Protein AF-A0A832R7T0-F1 (afdb_monomer_lite)

Sequence (85 aa):
MAEQTAAPAGATWLPSLVTASPQEGFELAVTLARKGVSTTQPDKSILMSLRDTYARDPDSLTAASHVVAVHFQTIAAANNYWRPD

Radius of gyration: 15.23 Å; chains: 1; bounding box: 37×30×38 Å

Foldseek 3Di:
DDDPPDDDPPDDPDPDLADQDLVRNLVVLLVVLVVVVCVVPVDPVVVVVCCVVLVPDPVSVVVSVVSSVVSSVVSCVRHVVNDDD

pLDDT: mean 89.67, std 16.62, range [34.44, 98.81]

Secondary structure (DSSP, 8-state):
-----PPPTT--S---S--SSHHHHHHHHHHHHHHHHHHH---HHHHHHHHHHHTT-HHHHHHHHHHHHHHHHHHHHHTGGG---

Structure (mmCIF, N/CA/C/O backbone):
data_AF-A0A832R7T0-F1
#
_entry.id   AF-A0A832R7T0-F1
#
loop_
_atom_site.group_PDB
_atom_site.id
_atom_site.type_symbol
_atom_site.label_atom_id
_atom_site.label_alt_id
_atom_site.label_comp_id
_atom_site.label_asym_id
_atom_site.label_entity_id
_atom_site.label_seq_id
_atom_site.pdbx_PDB_ins_code
_atom_site.Cartn_x
_atom_site.Cartn_y
_atom_site.Cartn_z
_atom_site.occupancy
_atom_site.B_iso_or_equiv
_atom_site.auth_seq_id
_atom_site.auth_comp_id
_atom_site.auth_asym_id
_atom_site.auth_atom_id
_atom_site.pdbx_PDB_model_num
ATOM 1 N N . MET A 1 1 ? 11.611 23.804 -4.028 1.00 41.66 1 MET A N 1
ATOM 2 C CA . MET A 1 1 ? 12.166 22.481 -3.672 1.00 41.66 1 MET A CA 1
ATOM 3 C C . MET A 1 1 ? 11.587 22.136 -2.314 1.00 41.66 1 MET A C 1
ATOM 5 O O . MET A 1 1 ? 11.883 22.848 -1.369 1.00 41.66 1 MET A O 1
ATOM 9 N N . ALA A 1 2 ? 10.646 21.192 -2.242 1.00 39.19 2 ALA A N 1
ATOM 10 C CA . ALA A 1 2 ? 10.019 20.820 -0.976 1.00 39.19 2 ALA A CA 1
ATOM 11 C C . ALA A 1 2 ? 10.965 19.886 -0.214 1.00 39.19 2 ALA A C 1
ATOM 13 O O . ALA A 1 2 ? 11.357 18.838 -0.731 1.00 39.19 2 ALA A O 1
ATOM 14 N N . GLU A 1 3 ? 11.358 20.317 0.978 1.00 34.44 3 GLU A N 1
ATOM 15 C CA . GLU A 1 3 ? 12.215 19.592 1.904 1.00 34.44 3 GLU 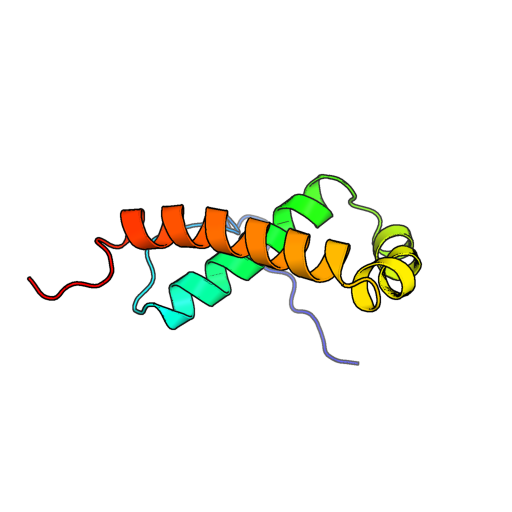A CA 1
ATOM 16 C C . GLU A 1 3 ? 11.492 18.314 2.352 1.00 34.44 3 GLU A C 1
ATOM 18 O O . GLU A 1 3 ? 10.488 18.355 3.060 1.00 34.44 3 GLU A O 1
ATOM 23 N N . GLN A 1 4 ? 11.948 17.158 1.867 1.00 41.62 4 GLN A N 1
ATOM 24 C CA . GLN A 1 4 ? 11.542 15.872 2.424 1.00 41.62 4 GLN A CA 1
ATOM 25 C C . GLN A 1 4 ? 12.264 15.720 3.761 1.00 41.62 4 GLN A C 1
ATOM 27 O O . GLN A 1 4 ? 13.422 15.308 3.789 1.00 41.62 4 GLN A O 1
ATOM 32 N N . THR A 1 5 ? 11.584 16.055 4.857 1.00 40.25 5 THR A N 1
ATOM 33 C CA . THR A 1 5 ? 12.030 15.706 6.208 1.00 40.25 5 THR A CA 1
ATO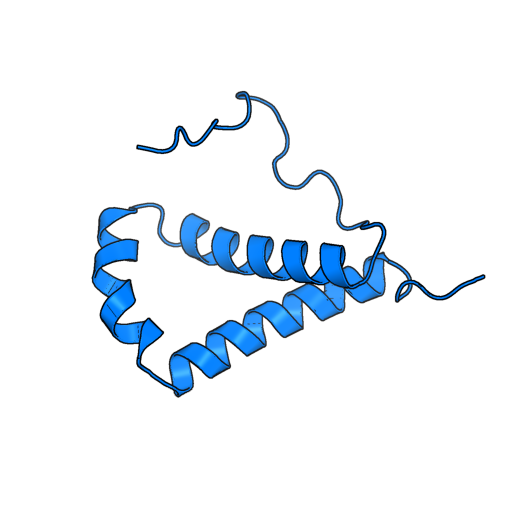M 34 C C . THR A 1 5 ? 12.161 14.189 6.286 1.00 40.25 5 THR A C 1
ATOM 36 O O . THR A 1 5 ? 11.173 13.459 6.378 1.00 40.25 5 THR A O 1
ATOM 39 N N . ALA A 1 6 ? 13.394 13.696 6.187 1.00 50.03 6 ALA A N 1
ATOM 40 C CA . ALA A 1 6 ? 13.709 12.317 6.504 1.00 50.03 6 ALA A CA 1
ATOM 41 C C . ALA A 1 6 ? 13.400 12.095 7.991 1.00 50.03 6 ALA A C 1
ATOM 43 O O . ALA A 1 6 ? 13.824 12.881 8.839 1.00 50.03 6 ALA A O 1
ATOM 44 N N . ALA A 1 7 ? 12.636 11.046 8.300 1.00 51.28 7 ALA A N 1
ATOM 45 C CA . ALA A 1 7 ? 12.375 10.643 9.677 1.00 51.28 7 ALA A CA 1
ATOM 46 C C . ALA A 1 7 ? 13.707 10.432 10.435 1.00 51.28 7 ALA A C 1
ATOM 48 O O . ALA A 1 7 ? 14.674 9.959 9.826 1.00 51.28 7 ALA A O 1
ATOM 49 N N . PRO A 1 8 ? 13.783 10.774 11.735 1.00 48.19 8 PRO A N 1
ATOM 50 C CA . PRO A 1 8 ? 15.015 10.673 12.511 1.00 48.19 8 PRO A CA 1
ATOM 51 C C . PRO A 1 8 ? 15.559 9.237 12.517 1.00 48.19 8 PRO A C 1
ATOM 53 O O . PRO A 1 8 ? 14.803 8.268 12.631 1.00 48.19 8 PRO A O 1
ATOM 56 N N . ALA A 1 9 ? 16.883 9.107 12.401 1.00 54.25 9 ALA A N 1
ATOM 57 C CA . ALA A 1 9 ? 17.583 7.828 12.458 1.00 54.25 9 ALA A CA 1
ATOM 58 C C . ALA A 1 9 ? 17.284 7.127 13.796 1.00 54.25 9 ALA A C 1
ATOM 60 O O . ALA A 1 9 ? 17.687 7.604 14.854 1.00 54.25 9 ALA A O 1
ATOM 61 N N . GLY A 1 10 ? 16.537 6.020 13.737 1.00 64.44 10 GLY A N 1
ATOM 62 C CA . GLY A 1 10 ? 16.115 5.231 14.901 1.00 64.44 10 GLY A CA 1
ATOM 63 C C . GLY A 1 10 ? 14.600 5.048 15.045 1.00 64.44 10 GLY A C 1
ATOM 64 O O . GLY A 1 10 ? 14.174 4.172 15.791 1.00 64.44 10 GLY A O 1
ATOM 65 N N . ALA A 1 11 ? 13.774 5.808 14.319 1.00 73.69 11 ALA A N 1
ATOM 66 C CA . ALA A 1 11 ? 12.328 5.594 14.32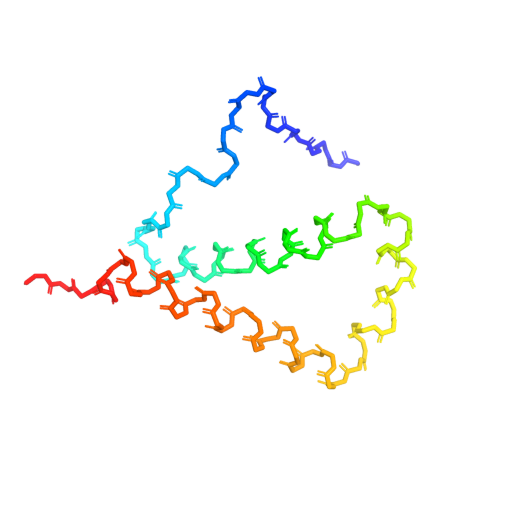2 1.00 73.69 11 ALA A CA 1
ATOM 67 C C . ALA A 1 11 ? 11.936 4.408 13.421 1.00 73.69 11 ALA A C 1
ATOM 69 O O . ALA A 1 11 ? 12.246 4.388 12.226 1.00 73.69 11 ALA A O 1
ATOM 70 N N . THR A 1 12 ? 11.216 3.428 13.976 1.00 89.62 12 THR A N 1
ATOM 71 C CA . THR A 1 12 ? 10.578 2.361 13.192 1.00 89.62 12 THR A CA 1
ATOM 72 C C . THR A 1 12 ? 9.575 2.988 12.227 1.00 89.62 12 THR A C 1
ATOM 74 O O . THR A 1 12 ? 8.586 3.574 12.654 1.00 89.62 12 THR A O 1
ATOM 77 N N . TRP A 1 13 ? 9.822 2.869 10.921 1.00 92.19 13 TRP A N 1
ATOM 78 C CA . TRP A 1 13 ? 8.992 3.524 9.902 1.00 92.19 13 TRP A CA 1
ATOM 79 C C . TRP A 1 13 ? 7.572 2.938 9.798 1.00 92.19 13 TRP A C 1
ATOM 81 O O . TRP A 1 13 ? 6.673 3.625 9.321 1.00 92.19 13 TRP A O 1
ATOM 91 N N . LEU A 1 14 ? 7.378 1.688 10.236 1.00 95.69 14 LEU A N 1
ATOM 92 C CA . LEU A 1 14 ? 6.090 0.992 10.299 1.00 95.69 14 LEU A CA 1
ATOM 93 C C . LEU A 1 14 ? 5.811 0.542 11.745 1.00 95.69 14 LEU A C 1
ATOM 95 O O . LEU A 1 14 ? 6.044 -0.619 12.080 1.00 95.69 14 LEU A O 1
ATOM 99 N N . PRO A 1 15 ? 5.390 1.453 12.636 1.00 95.81 15 PRO A N 1
ATOM 100 C CA . PRO A 1 15 ? 5.220 1.138 14.053 1.00 95.81 15 PRO A CA 1
ATOM 101 C C . PRO A 1 15 ? 3.945 0.334 14.354 1.00 95.81 15 PRO A C 1
ATOM 103 O O . PRO A 1 15 ? 3.878 -0.328 15.384 1.00 95.81 15 PRO A O 1
ATOM 106 N N . SER A 1 16 ? 2.929 0.396 13.487 1.00 96.88 16 SER A N 1
ATOM 107 C CA . SER A 1 16 ? 1.649 -0.297 13.667 1.00 96.88 16 SER A CA 1
ATOM 108 C C . SER A 1 16 ? 0.937 -0.509 12.328 1.00 96.88 16 SER A C 1
ATOM 110 O O . SER A 1 16 ? 1.184 0.223 11.369 1.00 96.88 16 SER A O 1
ATOM 112 N N . LEU A 1 17 ? 0.039 -1.498 12.283 1.00 98.19 17 LEU A N 1
ATOM 113 C CA . LEU A 1 17 ? -0.958 -1.669 11.217 1.00 98.19 17 LEU A CA 1
ATOM 114 C C . LEU A 1 17 ? -2.336 -1.103 11.602 1.00 98.19 17 LEU A C 1
ATOM 116 O O . LEU A 1 17 ? -3.243 -1.081 10.771 1.00 98.19 17 LEU A O 1
ATOM 120 N N . VAL A 1 18 ? -2.505 -0.665 12.852 1.00 98.31 18 VAL A N 1
ATOM 121 C CA . VAL A 1 18 ? -3.745 -0.057 13.348 1.00 98.31 18 VAL A CA 1
ATOM 122 C C . VAL A 1 18 ? -3.834 1.388 12.856 1.00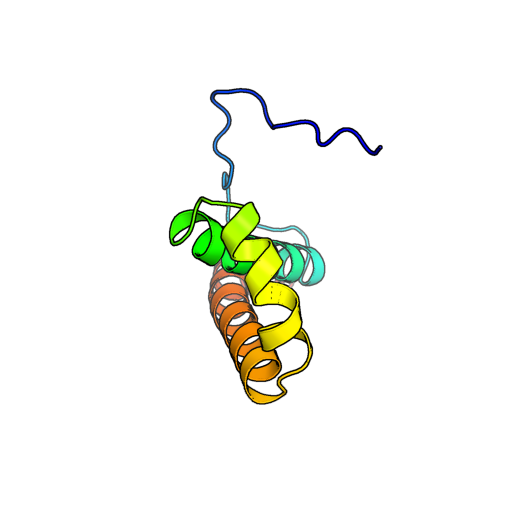 98.31 18 VAL A C 1
ATOM 124 O O . VAL A 1 18 ? -2.868 2.143 12.953 1.00 98.31 18 VAL A O 1
ATOM 127 N N . THR A 1 19 ? -4.995 1.761 12.329 1.00 98.12 19 THR A N 1
ATOM 128 C CA . THR A 1 19 ? -5.315 3.051 11.703 1.00 98.12 19 THR A CA 1
ATOM 129 C C . THR A 1 19 ? -6.713 3.485 12.135 1.00 98.12 19 THR A C 1
ATOM 131 O O . THR A 1 19 ? -7.579 2.635 12.351 1.00 98.12 19 THR A O 1
ATOM 134 N N . ALA A 1 20 ? -6.965 4.789 12.263 1.00 97.44 20 ALA A N 1
ATOM 135 C CA . ALA A 1 20 ? -8.219 5.276 12.842 1.00 97.44 20 ALA A CA 1
ATOM 136 C C . ALA A 1 20 ? -9.413 5.155 11.884 1.00 97.44 20 ALA A C 1
ATOM 138 O O . ALA A 1 20 ? -10.560 5.127 12.327 1.00 97.44 20 ALA A O 1
ATOM 139 N N . SER A 1 21 ? -9.165 5.077 10.574 1.00 98.06 21 SER A N 1
ATOM 140 C CA . SER A 1 21 ? -10.217 5.019 9.561 1.00 98.06 21 SER A CA 1
ATOM 141 C C . SER A 1 21 ? -9.839 4.145 8.359 1.00 98.06 21 SER A C 1
ATOM 143 O O . SER A 1 21 ? -8.650 3.936 8.095 1.00 98.06 21 SER A O 1
ATOM 145 N N . PRO A 1 22 ? -10.827 3.689 7.561 1.00 98.38 22 PRO A N 1
ATOM 146 C CA . PRO A 1 22 ? -10.558 2.980 6.312 1.00 98.38 22 PRO A CA 1
ATOM 147 C C . PRO A 1 22 ? -9.681 3.771 5.335 1.00 98.38 22 PRO A C 1
ATOM 149 O O . PRO A 1 22 ? -8.872 3.182 4.622 1.00 98.38 22 PRO A O 1
ATOM 152 N N . GLN A 1 23 ? -9.816 5.102 5.307 1.00 98.56 23 GLN A N 1
ATOM 153 C CA . GLN A 1 23 ? -8.998 5.962 4.453 1.00 98.56 23 GLN A CA 1
ATOM 154 C C . GLN A 1 23 ? -7.523 5.914 4.870 1.00 98.56 23 GLN A C 1
ATOM 156 O O . GLN A 1 23 ? -6.665 5.653 4.029 1.00 98.56 23 GLN A O 1
AT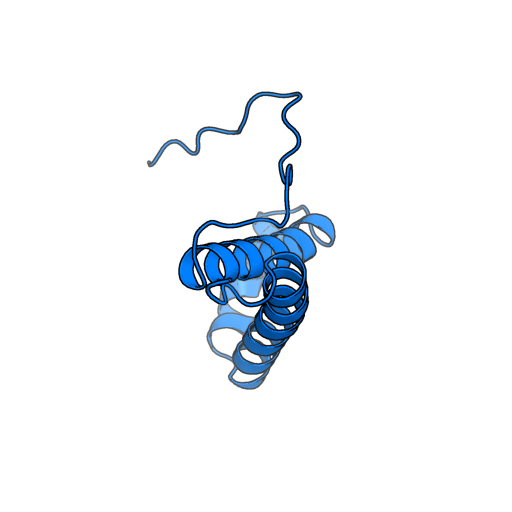OM 161 N N . GLU A 1 24 ? -7.231 6.090 6.161 1.00 98.50 24 GLU A N 1
ATOM 162 C CA . GLU A 1 24 ? -5.866 5.965 6.689 1.00 98.50 24 GLU A CA 1
ATOM 163 C C . GLU A 1 24 ? -5.298 4.561 6.443 1.00 98.50 24 GLU A C 1
ATOM 165 O O . GLU A 1 24 ? -4.132 4.409 6.073 1.00 98.50 24 GLU A O 1
ATOM 170 N N . GLY A 1 25 ? -6.133 3.526 6.574 1.00 98.62 25 GLY A N 1
ATOM 171 C CA . GLY A 1 25 ? -5.762 2.155 6.236 1.00 98.62 25 GLY A CA 1
ATOM 172 C C . GLY A 1 25 ? -5.368 1.989 4.766 1.00 98.62 25 GLY A C 1
ATOM 173 O O . GLY A 1 25 ? -4.391 1.304 4.454 1.00 98.62 25 GLY A O 1
ATOM 174 N N . PHE A 1 26 ? -6.087 2.636 3.849 1.00 98.62 26 PHE A N 1
ATOM 175 C CA . PHE A 1 26 ? -5.763 2.612 2.423 1.00 98.62 26 PHE A CA 1
ATOM 176 C C . PHE A 1 26 ? -4.473 3.386 2.115 1.00 98.62 26 PHE A C 1
ATOM 178 O O . PHE A 1 26 ? -3.619 2.904 1.370 1.00 98.62 26 PHE A O 1
ATOM 185 N N . GLU A 1 27 ? -4.278 4.552 2.728 1.00 98.62 27 GLU A N 1
ATOM 186 C CA . GLU A 1 27 ? -3.043 5.338 2.604 1.00 98.62 27 GLU A CA 1
ATOM 187 C C . GLU A 1 27 ? -1.820 4.565 3.131 1.00 98.62 27 GLU A C 1
ATOM 189 O O . GLU A 1 27 ? -0.747 4.568 2.507 1.00 98.62 27 GLU A O 1
ATOM 194 N N . LEU A 1 28 ? -1.988 3.816 4.227 1.00 98.56 28 LEU A N 1
ATOM 195 C CA . LEU A 1 28 ? -0.973 2.896 4.735 1.00 98.56 28 LEU A CA 1
ATOM 196 C C . LEU A 1 28 ? -0.699 1.759 3.739 1.00 98.56 28 LEU A C 1
ATOM 198 O O . LEU A 1 28 ? 0.465 1.471 3.460 1.00 98.56 28 LEU A O 1
ATOM 202 N N . ALA A 1 29 ? -1.733 1.162 3.137 1.00 98.69 29 ALA A N 1
ATOM 203 C CA . ALA A 1 29 ? -1.582 0.108 2.128 1.00 98.69 29 ALA A CA 1
ATOM 204 C C . ALA A 1 29 ? -0.772 0.577 0.907 1.00 98.69 29 ALA A C 1
ATOM 206 O O . ALA A 1 29 ? 0.143 -0.114 0.452 1.00 98.69 29 ALA A O 1
ATOM 207 N N . VAL A 1 30 ? -1.052 1.787 0.413 1.00 98.38 30 VAL A N 1
ATOM 208 C CA . VAL A 1 30 ? -0.282 2.426 -0.667 1.00 98.38 30 VAL A CA 1
ATOM 209 C C . VAL A 1 30 ? 1.171 2.647 -0.247 1.00 98.38 30 VAL A C 1
ATOM 211 O O . VAL A 1 30 ? 2.096 2.420 -1.034 1.00 98.38 30 VAL A O 1
ATOM 214 N N . THR A 1 31 ? 1.395 3.068 0.996 1.00 98.06 31 THR A N 1
ATOM 215 C CA . THR A 1 31 ? 2.743 3.267 1.538 1.00 98.06 31 THR A CA 1
ATOM 216 C C . THR A 1 31 ? 3.523 1.954 1.594 1.00 98.06 31 THR A C 1
ATOM 218 O O . THR A 1 31 ? 4.669 1.923 1.143 1.00 98.06 31 THR A O 1
ATOM 221 N N . LEU A 1 32 ? 2.908 0.862 2.063 1.00 98.12 32 LEU A N 1
ATOM 222 C CA . LEU A 1 32 ? 3.514 -0.475 2.082 1.00 98.12 32 LEU A CA 1
ATOM 223 C C . LEU A 1 32 ? 3.896 -0.950 0.675 1.00 98.12 32 LEU A C 1
ATOM 225 O O . LEU A 1 32 ? 5.041 -1.354 0.465 1.00 98.12 32 LEU A O 1
ATOM 229 N N . ALA A 1 33 ? 2.988 -0.811 -0.298 1.00 97.69 33 ALA A N 1
ATOM 230 C CA . ALA A 1 33 ? 3.241 -1.197 -1.687 1.00 97.69 33 ALA A CA 1
ATOM 231 C C . ALA A 1 33 ? 4.469 -0.467 -2.262 1.00 97.69 33 ALA A C 1
ATOM 233 O O . ALA A 1 33 ? 5.391 -1.078 -2.807 1.00 97.69 33 ALA A O 1
ATOM 234 N N . ARG A 1 34 ? 4.530 0.859 -2.075 1.00 95.25 34 ARG A N 1
ATOM 235 C CA . ARG A 1 34 ? 5.659 1.691 -2.525 1.00 95.25 34 ARG A CA 1
ATOM 236 C C . ARG A 1 34 ? 6.957 1.333 -1.808 1.00 95.25 34 ARG A C 1
ATOM 238 O O . ARG A 1 34 ? 8.019 1.342 -2.431 1.00 95.25 34 ARG A O 1
ATOM 245 N N . LYS A 1 35 ? 6.881 1.022 -0.511 1.00 95.56 35 LYS A N 1
ATOM 246 C CA . LYS A 1 35 ? 8.042 0.613 0.280 1.00 95.56 35 LYS A CA 1
ATOM 247 C C . LYS A 1 35 ? 8.611 -0.709 -0.212 1.00 95.56 35 LYS A C 1
ATOM 249 O O . LYS A 1 35 ? 9.817 -0.752 -0.425 1.00 95.56 35 LYS A O 1
ATOM 254 N N . GLY A 1 36 ? 7.776 -1.703 -0.522 1.00 95.56 36 GLY A N 1
ATOM 255 C CA . GLY A 1 36 ? 8.215 -2.973 -1.114 1.00 95.56 36 GLY A CA 1
ATOM 256 C C . GLY A 1 36 ? 9.027 -2.790 -2.403 1.00 95.56 36 GLY A C 1
ATOM 257 O O . GLY A 1 36 ? 10.114 -3.358 -2.539 1.00 95.56 36 GLY A O 1
ATOM 258 N N . VAL A 1 37 ? 8.566 -1.914 -3.304 1.00 95.00 37 VAL A N 1
ATOM 259 C CA . VAL A 1 37 ? 9.311 -1.558 -4.527 1.00 95.00 37 VAL A CA 1
ATOM 260 C C . VAL A 1 37 ? 10.656 -0.911 -4.187 1.00 95.00 37 VAL A C 1
ATOM 262 O O . VAL A 1 37 ? 11.688 -1.363 -4.674 1.00 95.00 37 VAL A O 1
ATOM 265 N N . SER A 1 38 ? 10.671 0.104 -3.314 1.00 93.62 38 SER A N 1
ATOM 266 C CA . SER A 1 38 ? 11.912 0.804 -2.938 1.00 93.62 38 SER A CA 1
ATOM 267 C C . SER A 1 38 ? 12.900 -0.050 -2.134 1.00 93.62 38 SER A C 1
ATOM 269 O O . SER A 1 38 ? 14.095 0.221 -2.145 1.00 93.62 38 SER A O 1
ATOM 271 N N . THR A 1 39 ? 12.416 -1.077 -1.432 1.00 93.75 39 THR A N 1
ATOM 272 C CA . THR A 1 39 ? 13.256 -2.060 -0.738 1.00 93.75 39 THR A CA 1
ATOM 273 C C . THR A 1 39 ? 13.912 -3.010 -1.732 1.00 93.75 39 THR A C 1
ATOM 275 O O . THR A 1 39 ? 15.075 -3.358 -1.563 1.00 93.75 39 THR A O 1
ATOM 278 N N . THR A 1 40 ? 13.184 -3.408 -2.776 1.00 94.88 40 THR A N 1
ATOM 279 C CA . THR A 1 40 ? 13.698 -4.307 -3.819 1.00 94.88 40 THR A CA 1
ATOM 280 C C . THR A 1 40 ? 14.677 -3.589 -4.749 1.00 94.88 40 THR A C 1
ATOM 282 O O . THR A 1 40 ? 15.695 -4.156 -5.135 1.00 94.88 40 THR A O 1
ATOM 285 N N . GLN A 1 41 ? 14.391 -2.330 -5.088 1.00 95.62 41 GLN A N 1
ATOM 286 C CA . GLN A 1 41 ? 15.252 -1.472 -5.897 1.00 95.62 41 GLN A CA 1
ATOM 287 C C . GLN A 1 41 ? 15.508 -0.146 -5.159 1.00 95.62 41 GLN A C 1
ATOM 289 O O . GLN A 1 41 ? 14.658 0.748 -5.205 1.00 95.62 41 GLN A O 1
ATOM 294 N N . PRO A 1 42 ? 16.658 0.003 -4.477 1.00 93.62 42 PRO A N 1
ATOM 295 C CA . PRO A 1 42 ? 16.966 1.200 -3.698 1.00 93.62 42 PRO A CA 1
ATOM 296 C C . PRO A 1 42 ? 17.437 2.392 -4.547 1.00 93.62 42 PRO A C 1
ATOM 298 O O . PRO A 1 42 ? 17.414 3.529 -4.065 1.00 93.62 42 PRO A O 1
ATOM 301 N N . ASP A 1 43 ? 17.864 2.172 -5.796 1.00 95.62 43 ASP A N 1
ATOM 302 C CA . ASP A 1 43 ? 18.332 3.240 -6.676 1.00 95.62 43 ASP A CA 1
ATOM 303 C C . ASP A 1 43 ? 17.154 4.053 -7.229 1.00 95.62 43 ASP A C 1
ATOM 305 O O . ASP A 1 43 ? 16.393 3.627 -8.105 1.00 95.62 43 ASP A O 1
ATOM 309 N N . LYS A 1 44 ? 17.029 5.283 -6.728 1.00 93.44 44 LYS A N 1
ATOM 310 C CA . LYS A 1 44 ? 15.992 6.223 -7.156 1.00 93.44 44 LYS A CA 1
ATOM 311 C C . LYS A 1 44 ? 16.086 6.565 -8.641 1.00 93.44 44 LYS A C 1
ATOM 313 O O . LYS A 1 44 ? 15.044 6.780 -9.250 1.00 93.44 44 LYS A O 1
ATOM 318 N N . SER A 1 45 ? 17.284 6.627 -9.221 1.00 94.81 45 SER A N 1
ATOM 319 C CA . SER A 1 45 ? 17.457 6.969 -10.636 1.00 94.81 45 SER A CA 1
ATOM 320 C C . SER A 1 45 ? 16.848 5.897 -11.541 1.00 94.81 45 SER A C 1
ATOM 322 O O . SER A 1 45 ? 16.104 6.229 -12.464 1.00 94.81 45 SER A O 1
ATOM 324 N N . ILE A 1 46 ? 17.049 4.622 -11.190 1.00 94.62 46 ILE A N 1
ATOM 325 C CA . ILE A 1 46 ? 16.423 3.476 -11.857 1.00 94.62 46 ILE A CA 1
ATOM 326 C C . ILE A 1 46 ? 14.902 3.523 -11.678 1.00 94.62 46 ILE A C 1
ATOM 328 O O . ILE A 1 46 ? 14.155 3.380 -12.641 1.00 94.62 46 ILE A O 1
ATOM 332 N N . LEU A 1 47 ? 14.405 3.782 -10.465 1.00 93.19 47 LEU A N 1
ATOM 333 C CA . LEU A 1 47 ? 12.957 3.889 -10.241 1.00 93.19 47 LEU A CA 1
ATOM 334 C C . LEU A 1 47 ? 12.307 5.014 -11.061 1.00 93.19 47 LEU A C 1
ATOM 336 O O . LEU A 1 47 ? 11.181 4.856 -11.537 1.00 93.19 47 LEU A O 1
ATOM 340 N N . MET A 1 48 ? 12.991 6.153 -11.216 1.00 93.31 48 MET A N 1
ATOM 341 C CA . MET A 1 48 ? 12.480 7.270 -12.012 1.00 93.31 48 MET A CA 1
ATOM 342 C C . MET A 1 48 ? 12.496 6.957 -13.508 1.00 93.31 48 MET A C 1
ATOM 344 O O . MET A 1 48 ? 11.521 7.283 -14.179 1.00 93.31 48 MET A O 1
ATOM 348 N N . SER A 1 49 ? 13.540 6.296 -14.021 1.00 94.06 49 SER A N 1
ATOM 349 C CA . SER A 1 49 ? 13.620 5.943 -15.446 1.00 94.06 49 SER A CA 1
ATOM 350 C C . SER A 1 49 ? 12.553 4.927 -15.866 1.00 94.06 49 SER A C 1
ATOM 352 O O . SER A 1 49 ? 12.055 4.986 -16.987 1.00 94.06 49 SER A O 1
ATOM 354 N N . LEU A 1 50 ? 12.126 4.048 -14.955 1.00 92.75 50 LEU A N 1
ATOM 355 C CA . LEU A 1 50 ? 11.055 3.078 -15.207 1.00 92.75 50 LEU A CA 1
ATOM 356 C C . LEU A 1 50 ? 9.644 3.691 -15.165 1.00 92.75 50 LEU A C 1
ATOM 358 O O . LEU A 1 50 ? 8.700 3.083 -15.674 1.00 92.75 50 LEU A O 1
ATOM 362 N N . ARG A 1 51 ? 9.475 4.887 -14.578 1.00 89.69 51 ARG A N 1
ATOM 363 C CA . ARG A 1 51 ? 8.154 5.485 -14.315 1.00 89.69 51 ARG A CA 1
ATOM 364 C C . ARG A 1 51 ? 7.328 5.716 -15.568 1.00 89.69 51 ARG A C 1
ATOM 366 O O . ARG A 1 51 ? 6.140 5.412 -15.556 1.00 89.69 51 ARG A O 1
ATOM 373 N N . ASP A 1 52 ? 7.940 6.210 -16.635 1.00 90.00 52 ASP A N 1
ATOM 374 C CA . ASP A 1 52 ? 7.219 6.491 -17.881 1.00 90.00 52 ASP A CA 1
ATOM 375 C C . ASP A 1 52 ? 6.675 5.224 -18.548 1.00 90.00 52 ASP A C 1
ATOM 377 O O . ASP A 1 52 ? 5.676 5.297 -19.263 1.00 90.00 52 ASP A O 1
ATOM 381 N N . THR A 1 53 ? 7.292 4.070 -18.273 1.00 90.00 53 THR A N 1
ATOM 382 C CA . THR A 1 53 ? 6.835 2.773 -18.781 1.00 90.00 53 THR A CA 1
ATOM 383 C C . THR A 1 53 ? 5.583 2.329 -18.032 1.00 90.00 53 THR A C 1
ATOM 385 O O . THR A 1 53 ? 4.506 2.251 -18.616 1.00 90.00 53 THR A O 1
ATOM 388 N N . TYR A 1 54 ? 5.684 2.103 -16.718 1.00 88.81 54 TYR A N 1
ATOM 389 C CA . TYR A 1 54 ? 4.572 1.509 -15.968 1.00 88.81 54 TYR A CA 1
ATOM 390 C C . TYR A 1 54 ? 3.411 2.485 -15.718 1.00 88.81 54 TYR A C 1
ATOM 392 O O . TYR A 1 54 ? 2.283 2.053 -15.511 1.00 88.81 54 TYR A O 1
ATOM 400 N N . ALA A 1 55 ? 3.644 3.804 -15.723 1.00 90.88 55 ALA A N 1
ATOM 401 C CA . ALA A 1 55 ? 2.587 4.783 -15.444 1.00 90.88 55 ALA A CA 1
ATOM 402 C C . ALA A 1 55 ? 1.584 4.955 -16.597 1.00 90.88 55 ALA A C 1
ATOM 404 O O . ALA A 1 55 ? 0.539 5.573 -16.401 1.00 90.88 55 ALA A O 1
ATOM 405 N N . ARG A 1 56 ? 1.907 4.453 -17.794 1.00 91.88 56 ARG A N 1
ATOM 406 C CA . ARG A 1 56 ? 1.056 4.532 -18.994 1.00 91.88 56 ARG A CA 1
ATOM 407 C C . ARG A 1 56 ? 0.562 3.169 -19.466 1.00 91.88 56 ARG A C 1
ATOM 409 O O . ARG A 1 56 ? -0.157 3.101 -20.457 1.00 91.88 56 ARG A O 1
ATOM 416 N N . ASP A 1 57 ? 0.951 2.114 -18.766 1.00 96.06 57 ASP A N 1
ATOM 417 C CA . ASP A 1 57 ? 0.632 0.738 -19.104 1.00 96.06 57 ASP A CA 1
ATOM 418 C C . ASP A 1 57 ? -0.566 0.249 -18.259 1.00 96.06 57 ASP A C 1
ATOM 420 O O . ASP A 1 57 ? -0.469 0.214 -17.027 1.00 96.06 57 ASP A O 1
ATOM 424 N N . PRO A 1 58 ? -1.719 -0.088 -18.871 1.00 94.19 58 PRO A N 1
ATOM 425 C CA . PRO A 1 58 ? -2.923 -0.492 -18.138 1.00 94.19 58 PRO A CA 1
ATOM 426 C C . PRO A 1 58 ? -2.732 -1.734 -17.261 1.00 94.19 58 PRO A C 1
ATOM 428 O O . PRO A 1 58 ? -3.281 -1.797 -16.155 1.00 94.19 58 PRO A O 1
ATOM 431 N N . ASP A 1 59 ? -1.933 -2.698 -17.722 1.00 97.12 59 ASP A N 1
ATOM 432 C CA . ASP A 1 59 ? -1.650 -3.928 -16.982 1.00 97.12 59 ASP A CA 1
ATOM 433 C C . ASP A 1 59 ? -0.824 -3.618 -15.732 1.00 97.12 59 ASP A C 1
ATOM 435 O O . ASP A 1 59 ? -1.140 -4.080 -14.635 1.00 97.12 59 ASP A O 1
ATOM 439 N N . SER A 1 60 ? 0.169 -2.740 -15.861 1.00 95.69 60 SER A N 1
ATOM 440 C CA . SER A 1 60 ? 0.976 -2.243 -14.749 1.00 95.69 60 SER A CA 1
ATOM 441 C C . SER A 1 60 ? 0.149 -1.457 -13.734 1.00 95.69 60 SER A C 1
ATOM 443 O O . SER A 1 60 ? 0.322 -1.642 -12.528 1.00 95.69 60 SER A O 1
ATOM 445 N N . LEU A 1 61 ? -0.774 -0.600 -14.185 1.00 95.88 61 LEU A N 1
ATOM 446 C CA . LEU A 1 61 ? -1.685 0.130 -13.295 1.00 95.88 61 LEU A CA 1
ATOM 447 C C . LEU A 1 61 ? -2.618 -0.827 -12.538 1.00 95.88 61 LEU A C 1
ATOM 449 O O . LEU A 1 61 ? -2.829 -0.666 -11.333 1.00 95.88 61 LEU A O 1
ATOM 453 N N . THR A 1 62 ? -3.121 -1.857 -13.220 1.00 97.62 62 THR A N 1
ATOM 454 C CA . THR A 1 62 ? -3.952 -2.907 -12.615 1.00 97.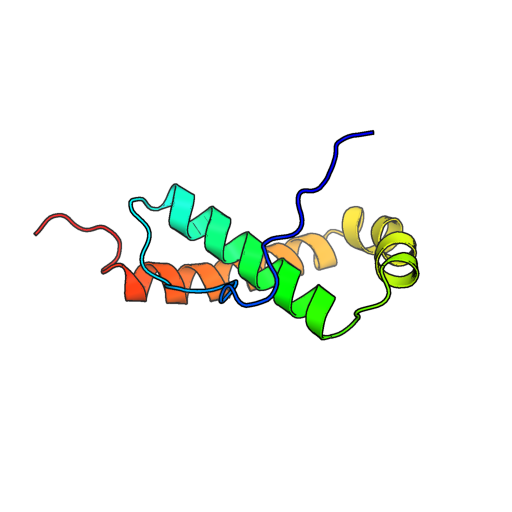62 62 THR A CA 1
ATOM 455 C C . THR A 1 62 ? -3.155 -3.724 -11.600 1.00 97.62 62 THR A C 1
ATOM 457 O O . THR A 1 62 ? -3.618 -3.940 -10.479 1.00 97.62 62 THR A O 1
ATOM 460 N N . ALA A 1 63 ? -1.925 -4.115 -11.937 1.00 97.31 63 ALA A N 1
ATOM 461 C CA . ALA A 1 63 ? -1.032 -4.842 -11.041 1.00 97.31 63 ALA A CA 1
ATOM 462 C C . ALA A 1 63 ? -0.683 -4.016 -9.793 1.00 97.31 63 ALA A C 1
ATOM 464 O O . ALA A 1 63 ? -0.761 -4.521 -8.673 1.00 97.31 63 ALA A O 1
ATOM 465 N N . ALA A 1 64 ? -0.370 -2.727 -9.958 1.00 96.75 64 ALA A N 1
ATOM 466 C CA . ALA A 1 64 ? -0.116 -1.824 -8.839 1.00 96.75 64 ALA A CA 1
ATOM 467 C C . ALA A 1 64 ? -1.344 -1.694 -7.922 1.00 96.75 64 ALA A C 1
ATOM 469 O O . ALA A 1 64 ? -1.213 -1.770 -6.700 1.00 96.75 64 ALA A O 1
ATOM 470 N N . SER A 1 65 ? -2.541 -1.555 -8.503 1.00 97.94 65 SER A N 1
ATOM 471 C CA . SER A 1 65 ? -3.800 -1.532 -7.750 1.00 97.94 65 SER A CA 1
ATOM 472 C C . SER A 1 65 ? -4.027 -2.835 -6.975 1.00 97.94 65 SER A C 1
ATOM 474 O O . SER A 1 65 ? -4.385 -2.796 -5.797 1.00 97.94 65 SER A O 1
ATOM 476 N N . HIS A 1 66 ? -3.738 -3.986 -7.586 1.00 98.50 66 HIS A N 1
ATOM 477 C CA . HIS A 1 66 ? -3.868 -5.289 -6.938 1.00 98.50 66 HIS A CA 1
ATOM 478 C C . HIS A 1 66 ? -2.946 -5.433 -5.719 1.00 98.50 66 HIS A C 1
ATOM 480 O O . HIS A 1 66 ? -3.392 -5.873 -4.661 1.00 98.50 66 HIS A O 1
ATOM 486 N N . VAL A 1 67 ? -1.684 -5.001 -5.819 1.00 98.31 67 VAL A N 1
ATOM 487 C CA . VAL A 1 67 ? -0.747 -5.026 -4.679 1.00 98.31 67 VAL A CA 1
ATOM 488 C C . VAL A 1 67 ? -1.270 -4.181 -3.513 1.00 98.31 67 VAL A C 1
ATOM 490 O O . VAL A 1 67 ? -1.224 -4.615 -2.361 1.00 98.31 67 VAL A O 1
ATOM 493 N N . VAL A 1 68 ? -1.816 -2.994 -3.798 1.00 98.62 68 VAL A N 1
ATOM 494 C CA . VAL A 1 68 ? -2.448 -2.152 -2.770 1.00 98.62 68 VAL A CA 1
ATOM 495 C C . VAL A 1 68 ? -3.651 -2.862 -2.149 1.00 98.62 68 VAL A C 1
ATOM 497 O O . VAL A 1 68 ? -3.778 -2.862 -0.926 1.00 98.62 68 VAL A O 1
ATOM 500 N N . ALA A 1 69 ? -4.498 -3.511 -2.952 1.00 98.69 69 ALA A N 1
ATOM 501 C CA . ALA A 1 69 ? -5.652 -4.260 -2.456 1.00 98.69 69 ALA A CA 1
ATOM 502 C C . ALA A 1 69 ? -5.245 -5.398 -1.500 1.00 98.69 69 ALA A C 1
ATOM 504 O O . ALA A 1 69 ? -5.863 -5.560 -0.449 1.00 98.69 69 ALA A O 1
ATOM 505 N N . VAL A 1 70 ? -4.166 -6.128 -1.808 1.00 98.75 70 VAL A N 1
ATOM 506 C CA . VAL A 1 70 ? -3.630 -7.192 -0.940 1.00 98.75 70 VAL A CA 1
ATOM 507 C C . VAL A 1 70 ? -3.143 -6.631 0.400 1.00 98.75 70 VAL A C 1
ATOM 509 O O . VAL A 1 70 ? -3.451 -7.187 1.454 1.00 98.75 70 VAL A O 1
ATOM 512 N N . HIS A 1 71 ? -2.425 -5.504 0.402 1.00 98.69 71 HIS A N 1
ATOM 513 C CA . HIS A 1 71 ? -2.031 -4.852 1.656 1.00 98.69 71 HIS A CA 1
ATOM 514 C C . HIS A 1 71 ? -3.234 -4.330 2.442 1.00 98.69 71 HIS A C 1
ATOM 516 O O . HIS A 1 71 ? -3.292 -4.503 3.661 1.00 98.69 71 HIS A O 1
ATOM 522 N N . PHE A 1 72 ? -4.200 -3.717 1.756 1.00 98.81 72 PHE A N 1
ATOM 523 C CA . PHE A 1 72 ? -5.397 -3.178 2.385 1.00 98.81 72 PHE A CA 1
ATOM 524 C C . PHE A 1 72 ? -6.242 -4.275 3.032 1.00 98.81 72 PHE A C 1
ATOM 526 O O . PHE A 1 72 ? -6.748 -4.065 4.127 1.00 98.81 72 PHE A O 1
ATOM 533 N N . GLN A 1 73 ? -6.326 -5.467 2.432 1.00 98.81 73 GLN A N 1
ATOM 534 C CA . GLN A 1 73 ? -6.982 -6.626 3.044 1.00 98.81 73 GLN A CA 1
ATOM 535 C C . GLN A 1 73 ? -6.365 -6.971 4.409 1.00 98.81 73 GLN A C 1
ATOM 537 O O . GLN A 1 73 ? -7.090 -7.157 5.387 1.00 98.81 73 GLN A O 1
ATOM 542 N N . THR A 1 74 ? -5.034 -7.016 4.497 1.00 98.62 74 THR A N 1
ATOM 543 C CA . THR A 1 74 ? -4.321 -7.291 5.755 1.00 98.62 74 THR A CA 1
ATOM 544 C C . THR A 1 74 ? -4.537 -6.182 6.784 1.00 98.62 74 THR A C 1
ATOM 546 O O . THR A 1 74 ? -4.787 -6.467 7.954 1.00 98.62 74 THR A O 1
ATOM 549 N N . ILE A 1 75 ? -4.477 -4.917 6.361 1.00 98.69 75 ILE A N 1
ATOM 550 C CA . ILE A 1 75 ? -4.694 -3.764 7.246 1.00 98.69 75 ILE A CA 1
ATOM 551 C C . ILE A 1 75 ? -6.140 -3.738 7.747 1.00 98.69 75 ILE A C 1
ATOM 553 O O . ILE A 1 75 ? -6.363 -3.591 8.944 1.00 98.69 75 ILE A O 1
ATOM 557 N N . ALA A 1 76 ? -7.126 -3.945 6.878 1.00 98.62 76 ALA A N 1
ATOM 558 C CA . ALA A 1 76 ? -8.530 -3.997 7.267 1.00 98.62 76 ALA A CA 1
ATOM 559 C C . ALA A 1 76 ? -8.783 -5.100 8.304 1.00 98.62 76 ALA A C 1
ATOM 561 O O . ALA A 1 76 ? -9.432 -4.846 9.317 1.00 98.62 76 ALA A O 1
ATOM 562 N N . ALA A 1 77 ? -8.206 -6.291 8.110 1.00 98.50 77 ALA A N 1
ATOM 563 C CA . ALA A 1 77 ? -8.286 -7.373 9.090 1.00 98.50 77 ALA A CA 1
ATOM 564 C C . ALA A 1 77 ? -7.640 -6.992 10.437 1.00 98.50 77 ALA A C 1
ATOM 566 O O . ALA A 1 77 ? -8.233 -7.236 11.485 1.00 98.50 77 ALA A O 1
ATOM 567 N N . ALA A 1 78 ? -6.476 -6.334 10.419 1.00 98.44 78 ALA A N 1
ATOM 568 C CA . ALA A 1 78 ? -5.810 -5.845 11.630 1.00 98.44 78 ALA A CA 1
ATOM 569 C C . ALA A 1 78 ? -6.618 -4.769 12.386 1.00 98.44 78 ALA A C 1
ATOM 571 O O . ALA A 1 78 ? -6.418 -4.589 13.584 1.00 98.44 78 ALA A O 1
ATOM 572 N N . ASN A 1 79 ? -7.534 -4.076 11.703 1.00 98.31 79 ASN A N 1
ATOM 573 C CA . ASN A 1 79 ? -8.390 -3.022 12.256 1.00 98.31 79 ASN A CA 1
ATOM 574 C C . ASN A 1 79 ? -9.825 -3.488 12.544 1.00 98.31 79 ASN A C 1
ATOM 576 O O . ASN A 1 79 ? -10.718 -2.655 12.695 1.00 98.31 79 ASN A O 1
ATOM 580 N N . ASN A 1 80 ? -10.084 -4.803 12.555 1.00 97.75 80 ASN A N 1
ATOM 581 C CA . ASN A 1 80 ? -11.437 -5.361 12.680 1.00 97.75 80 ASN A CA 1
ATOM 582 C C . ASN A 1 80 ? -12.447 -4.713 11.702 1.00 97.75 80 ASN A C 1
ATOM 584 O O . ASN A 1 80 ? -13.614 -4.480 12.021 1.00 97.75 80 ASN A O 1
ATOM 588 N N . TYR A 1 81 ? -11.982 -4.373 10.496 1.00 98.06 81 TYR A N 1
ATOM 589 C CA . TYR A 1 81 ? -12.750 -3.684 9.456 1.00 98.06 81 TYR A CA 1
ATOM 590 C C . TYR A 1 81 ? -13.402 -2.362 9.903 1.00 98.06 81 TYR A C 1
ATOM 592 O O . TYR A 1 81 ? -14.388 -1.946 9.294 1.00 98.06 81 TYR A O 1
ATOM 600 N N . TRP A 1 82 ? -12.874 -1.708 10.946 1.00 97.81 82 TRP A N 1
ATOM 601 C CA . TRP A 1 82 ? -13.422 -0.477 11.536 1.00 97.81 82 TRP A CA 1
ATOM 602 C C . TRP A 1 82 ? -14.908 -0.586 11.910 1.00 97.81 82 TRP A C 1
ATOM 604 O O . TRP A 1 82 ? -15.644 0.401 11.866 1.00 97.81 82 TRP A O 1
ATOM 614 N N . ARG A 1 83 ? -15.377 -1.797 12.232 1.00 95.75 83 ARG A N 1
ATOM 615 C CA . ARG A 1 83 ? -16.758 -2.006 12.669 1.00 95.75 83 ARG A CA 1
ATOM 616 C C . ARG A 1 83 ? -16.953 -1.355 14.043 1.00 95.75 83 ARG A C 1
ATOM 618 O O . ARG A 1 83 ? -16.049 -1.460 14.870 1.00 95.75 83 ARG A O 1
ATOM 625 N N . PRO A 1 84 ? -18.099 -0.700 14.292 1.00 85.50 84 PRO A N 1
ATOM 626 C CA . PRO A 1 84 ? -18.472 -0.349 15.654 1.00 85.50 84 PRO A CA 1
ATOM 627 C C . PRO A 1 84 ? -18.665 -1.637 16.468 1.00 85.50 84 PRO A C 1
ATOM 629 O O . PRO A 1 84 ? -19.124 -2.640 15.911 1.00 85.50 84 PRO A O 1
ATOM 632 N N . ASP A 1 85 ? -18.289 -1.588 17.746 1.00 72.25 85 ASP A N 1
ATOM 633 C CA . ASP A 1 85 ? -18.541 -2.661 18.717 1.00 72.25 85 ASP A CA 1
ATOM 634 C C . ASP A 1 85 ? -20.046 -2.882 18.962 1.00 72.25 85 ASP A C 1
ATOM 636 O O . ASP A 1 85 ? -20.816 -1.888 18.929 1.00 72.25 85 ASP A O 1
#